Protein AF-A0A7V2RL71-F1 (afdb_monomer_lite)

Foldseek 3Di:
DVVVVDDQQNDFPPVDDLVCRVVPNHHSD

Secondary structure (DSSP, 8-state):
-GGGT--GGG-B-TTS-GGGGGGTTSB--

Structure (mmCIF, N/CA/C/O backbone):
data_AF-A0A7V2RL71-F1
#
_entry.id   AF-A0A7V2RL71-F1
#
loop_
_atom_site.group_PDB
_atom_site.id
_atom_site.type_symbol
_atom_site.label_atom_id
_atom_site.label_alt_id
_atom_site.label_comp_id
_atom_site.label_asym_id
_atom_site.label_entity_id
_atom_site.label_seq_id
_atom_site.pdbx_PDB_ins_code
_atom_site.Cartn_x
_atom_site.Cartn_y
_atom_site.Cartn_z
_atom_site.occupancy
_atom_site.B_iso_or_equiv
_atom_site.auth_seq_id
_atom_site.auth_comp_id
_atom_site.auth_asym_id
_atom_site.auth_atom_id
_atom_site.pdbx_PDB_model_num
ATOM 1 N N . LEU A 1 1 ? -7.409 6.191 1.796 1.00 80.75 1 LEU A N 1
ATOM 2 C CA . LEU A 1 1 ? -8.032 4.848 1.885 1.00 80.75 1 LEU A CA 1
ATOM 3 C C . LEU A 1 1 ? -8.025 4.363 3.326 1.00 80.75 1 LEU A C 1
ATOM 5 O O . LEU A 1 1 ? -9.097 4.126 3.857 1.00 80.75 1 LEU A O 1
ATOM 9 N N . MET A 1 2 ? -6.870 4.371 3.992 1.00 87.25 2 MET A N 1
ATOM 10 C CA . MET A 1 2 ? -6.785 4.057 5.423 1.00 87.25 2 MET A CA 1
ATOM 11 C C . MET A 1 2 ? -7.655 4.940 6.325 1.00 87.25 2 MET A C 1
ATOM 13 O O . MET A 1 2 ? -8.423 4.422 7.122 1.00 87.25 2 MET A O 1
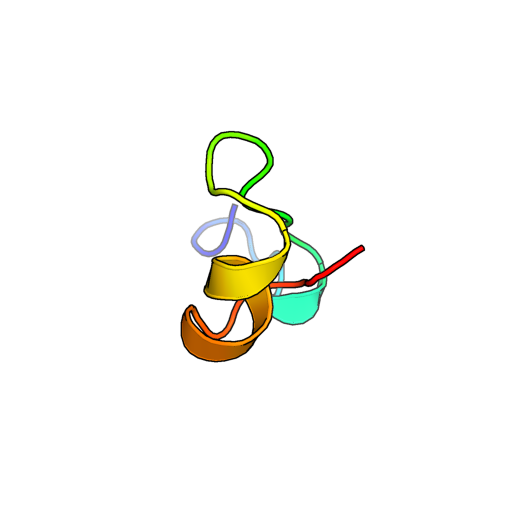ATOM 17 N N . GLU A 1 3 ? -7.628 6.263 6.146 1.00 90.31 3 GLU A N 1
ATOM 18 C CA . GLU A 1 3 ? -8.508 7.180 6.899 1.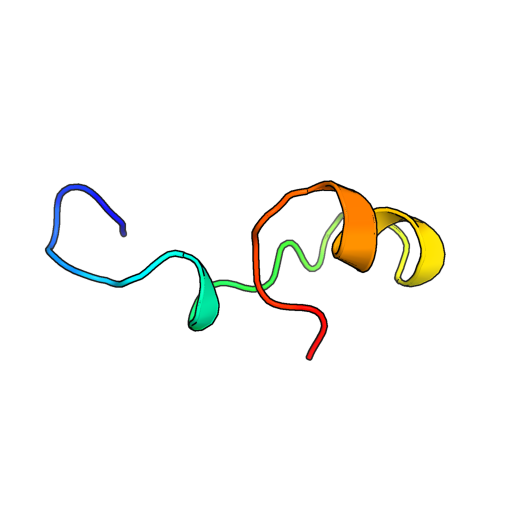00 90.31 3 GLU A CA 1
ATOM 19 C C . GLU A 1 3 ? -10.004 6.967 6.612 1.00 90.31 3 GLU A C 1
ATOM 21 O O . GLU A 1 3 ? -10.858 7.449 7.344 1.00 90.31 3 GLU A O 1
ATOM 26 N N . LYS A 1 4 ? -10.326 6.226 5.545 1.00 90.69 4 LYS A N 1
ATOM 27 C CA . LYS A 1 4 ? -11.690 5.826 5.182 1.00 90.69 4 LYS A CA 1
ATOM 28 C C . LYS A 1 4 ? -12.020 4.394 5.636 1.00 90.69 4 LYS A C 1
ATOM 30 O O . LYS A 1 4 ? -13.046 3.866 5.228 1.00 90.69 4 LYS A O 1
ATOM 35 N N . GLY A 1 5 ? -11.151 3.769 6.436 1.00 92.44 5 GLY A N 1
ATOM 36 C CA . GLY A 1 5 ? -11.335 2.427 6.994 1.00 92.44 5 GLY A CA 1
ATOM 37 C C . GLY A 1 5 ? -10.813 1.270 6.137 1.00 92.44 5 GLY A C 1
ATOM 38 O O . GLY A 1 5 ? -11.018 0.123 6.511 1.00 92.44 5 GLY A O 1
ATOM 39 N N . VAL A 1 6 ? -10.140 1.530 5.011 1.00 91.62 6 VAL A N 1
ATOM 40 C CA . VAL A 1 6 ? -9.578 0.450 4.182 1.00 91.62 6 VAL A CA 1
ATOM 41 C C . VAL A 1 6 ? -8.264 -0.046 4.803 1.00 91.62 6 VAL A C 1
ATOM 43 O O . VAL A 1 6 ? -7.351 0.772 4.984 1.00 91.62 6 VAL A O 1
ATOM 46 N N . PRO A 1 7 ? -8.144 -1.345 5.124 1.00 91.75 7 PRO A N 1
ATOM 47 C CA . PRO A 1 7 ? -6.933 -1.922 5.702 1.00 91.75 7 PRO A CA 1
ATOM 48 C C . PRO A 1 7 ? -5.753 -1.848 4.718 1.00 91.75 7 PRO A C 1
ATOM 50 O O . PRO A 1 7 ? -5.932 -1.747 3.503 1.00 91.75 7 PRO A O 1
ATOM 53 N N . LYS A 1 8 ? -4.516 -1.839 5.232 1.00 88.75 8 LYS A N 1
ATOM 54 C CA . LYS A 1 8 ? -3.315 -1.680 4.385 1.00 88.75 8 LYS A CA 1
ATOM 55 C C . LYS A 1 8 ? -3.109 -2.870 3.454 1.00 88.75 8 LYS A C 1
ATOM 57 O O . LYS A 1 8 ? -2.568 -2.711 2.362 1.00 88.75 8 LYS A O 1
ATOM 62 N N . GLU A 1 9 ? -3.550 -4.036 3.898 1.00 91.44 9 GLU A N 1
ATOM 63 C CA . GLU A 1 9 ? -3.469 -5.313 3.204 1.00 91.44 9 GLU A CA 1
ATOM 64 C C . GLU A 1 9 ? -4.379 -5.367 1.968 1.00 91.44 9 GLU A C 1
ATOM 66 O O . GLU A 1 9 ? -4.175 -6.230 1.128 1.00 91.44 9 GLU A O 1
ATOM 71 N N . ASP A 1 10 ? -5.305 -4.414 1.808 1.00 91.19 10 ASP A N 1
ATOM 72 C CA . ASP A 1 10 ? -6.182 -4.294 0.633 1.00 91.19 10 ASP A CA 1
ATOM 73 C C . ASP A 1 10 ? -5.712 -3.207 -0.356 1.00 91.19 10 ASP A C 1
ATOM 75 O O . ASP A 1 10 ? -6.392 -2.880 -1.330 1.00 91.19 10 ASP A O 1
ATOM 79 N N . ILE A 1 11 ? -4.553 -2.587 -0.109 1.00 90.75 11 ILE A N 1
ATOM 80 C CA . ILE A 1 11 ? -4.021 -1.495 -0.929 1.00 90.75 11 ILE A CA 1
ATOM 81 C C . ILE A 1 11 ? -2.712 -1.953 -1.561 1.00 90.75 11 ILE A C 1
ATOM 83 O O . ILE A 1 11 ? -1.742 -2.200 -0.856 1.00 90.75 11 ILE A O 1
ATOM 87 N N . VAL A 1 12 ? -2.644 -1.992 -2.893 1.00 92.94 12 VAL A N 1
ATOM 88 C CA . VAL A 1 12 ? -1.405 -2.296 -3.628 1.00 92.94 12 VAL A CA 1
ATOM 89 C C . VAL A 1 12 ? -0.746 -1.007 -4.111 1.00 92.94 12 VAL A C 1
ATOM 91 O O . VAL A 1 12 ? -1.337 -0.219 -4.854 1.00 92.94 12 VAL A O 1
ATOM 94 N N . LEU A 1 13 ? 0.528 -0.809 -3.764 1.00 90.56 13 LEU A N 1
ATOM 95 C CA . LEU A 1 13 ? 1.342 0.284 -4.305 1.00 90.56 13 LEU A CA 1
ATOM 96 C C . LEU A 1 13 ? 1.843 -0.070 -5.716 1.00 90.56 13 LEU A C 1
ATOM 98 O O . LEU A 1 13 ? 3.001 -0.437 -5.914 1.00 90.56 13 LEU A O 1
ATOM 102 N N . ALA A 1 14 ? 0.964 0.034 -6.716 1.00 90.00 14 ALA A N 1
ATOM 103 C CA . ALA A 1 14 ? 1.235 -0.414 -8.088 1.00 90.00 14 ALA A CA 1
ATOM 104 C C . ALA A 1 14 ? 2.415 0.308 -8.771 1.00 90.00 14 ALA A C 1
ATOM 106 O O . ALA A 1 14 ? 3.074 -0.276 -9.629 1.00 90.00 1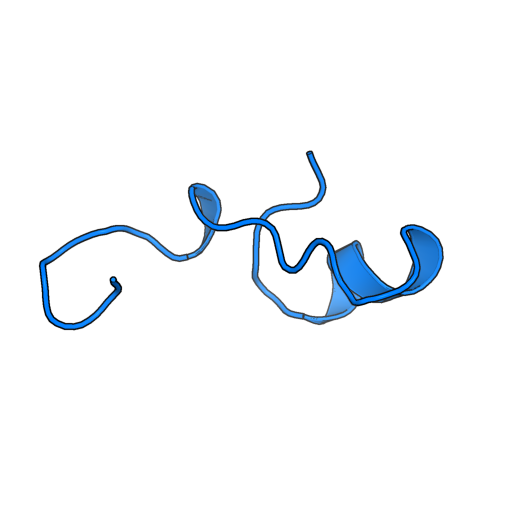4 ALA A O 1
ATOM 107 N N . PHE A 1 15 ? 2.718 1.543 -8.357 1.00 90.31 15 PHE A N 1
ATOM 108 C CA . PHE A 1 15 ? 3.852 2.329 -8.858 1.00 90.31 15 PHE A CA 1
ATOM 109 C C . PHE A 1 15 ? 5.213 1.880 -8.290 1.00 90.31 15 PHE A C 1
ATOM 111 O O . PHE A 1 15 ? 6.256 2.255 -8.823 1.00 90.31 15 PHE A O 1
ATOM 118 N N . GLN A 1 16 ? 5.230 1.085 -7.214 1.00 88.56 16 GLN A N 1
ATOM 119 C CA . GLN A 1 16 ? 6.439 0.433 -6.713 1.00 88.56 16 GLN A CA 1
ATOM 120 C C . GLN A 1 16 ? 6.696 -0.869 -7.476 1.00 88.56 16 GLN A C 1
ATOM 122 O O . GLN A 1 16 ? 5.773 -1.638 -7.775 1.00 88.56 16 GLN A O 1
ATOM 127 N N . SER A 1 17 ? 7.979 -1.138 -7.737 1.00 89.25 17 SER A N 1
ATOM 128 C CA . SER A 1 17 ? 8.422 -2.404 -8.326 1.00 89.25 17 SER A CA 1
ATOM 129 C C . SER A 1 17 ? 7.910 -3.584 -7.486 1.00 89.25 17 SER A C 1
ATOM 131 O O . SER A 1 17 ? 7.988 -3.501 -6.256 1.00 89.25 17 SER A O 1
ATOM 133 N N . PRO A 1 18 ? 7.422 -4.681 -8.103 1.00 88.88 18 PRO A N 1
ATOM 134 C CA . PRO A 1 18 ? 6.873 -5.834 -7.385 1.00 88.88 18 PRO A CA 1
ATOM 135 C C . PRO A 1 18 ? 7.780 -6.346 -6.264 1.00 88.88 18 PRO A C 1
ATOM 137 O O . PRO A 1 18 ? 7.305 -6.633 -5.172 1.00 88.88 18 PRO A O 1
ATOM 140 N N . PHE A 1 19 ? 9.096 -6.346 -6.491 1.00 90.44 19 PHE A N 1
ATOM 141 C CA . PHE A 1 19 ? 10.098 -6.788 -5.518 1.00 90.44 19 PHE A CA 1
ATOM 142 C C . PHE A 1 19 ? 10.153 -5.944 -4.244 1.00 90.44 19 PHE A C 1
ATOM 144 O O . PHE A 1 19 ? 10.593 -6.428 -3.208 1.00 90.44 19 PHE A O 1
ATOM 151 N N . LYS A 1 20 ?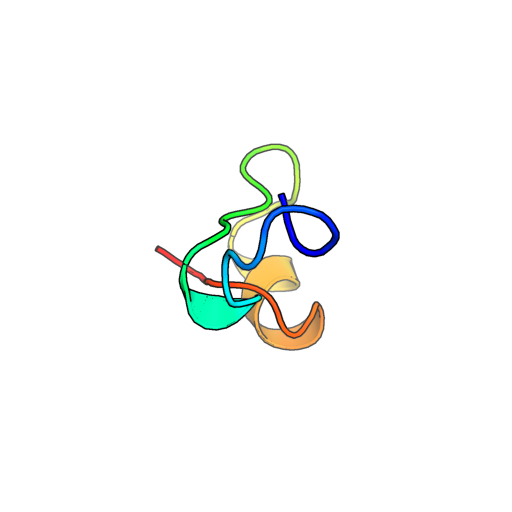 9.729 -4.679 -4.301 1.00 90.44 20 LYS A N 1
ATOM 152 C CA . LYS A 1 20 ? 9.749 -3.777 -3.146 1.00 90.44 20 LYS A CA 1
ATOM 153 C C . LYS A 1 20 ? 8.465 -3.837 -2.328 1.00 90.44 20 LYS A C 1
ATOM 155 O O . LYS A 1 20 ? 8.499 -3.500 -1.149 1.00 90.44 20 LYS A O 1
ATOM 160 N N . ARG A 1 21 ? 7.356 -4.294 -2.917 1.00 89.25 21 ARG A N 1
ATOM 161 C CA . ARG A 1 21 ? 6.029 -4.329 -2.279 1.00 89.25 21 ARG A CA 1
ATOM 162 C C . ARG A 1 21 ? 5.992 -5.106 -0.950 1.00 89.25 21 ARG A C 1
ATOM 164 O O .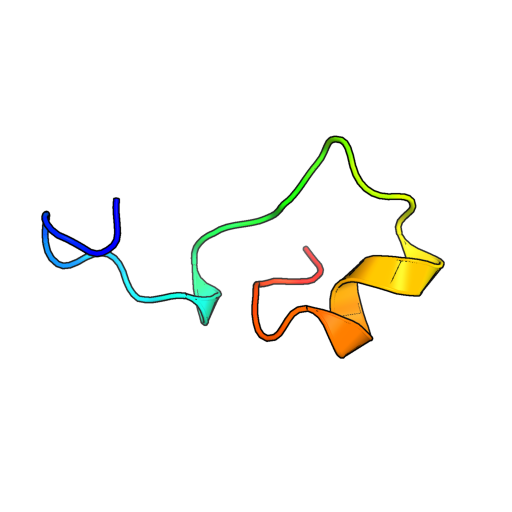 ARG A 1 21 ? 5.414 -4.552 -0.013 1.00 89.25 21 ARG A O 1
ATOM 171 N N . PRO A 1 22 ? 6.668 -6.267 -0.785 1.00 90.94 22 PRO A N 1
ATOM 172 C CA . PRO A 1 22 ? 6.673 -7.000 0.488 1.00 90.94 22 PRO A CA 1
ATOM 173 C C . PRO A 1 22 ? 7.207 -6.195 1.681 1.00 90.94 22 PRO A C 1
ATOM 175 O O . PRO A 1 22 ? 6.849 -6.467 2.820 1.00 90.94 22 PRO A O 1
ATOM 178 N N . TYR A 1 23 ? 8.047 -5.186 1.433 1.00 90.69 23 TYR A N 1
ATOM 179 C CA . TYR A 1 23 ? 8.695 -4.390 2.479 1.00 90.69 23 TYR A CA 1
ATOM 180 C C . TYR A 1 23 ? 7.943 -3.100 2.819 1.00 90.69 23 TYR A C 1
ATOM 182 O O . TYR A 1 23 ? 8.402 -2.314 3.642 1.00 90.69 23 TYR A O 1
ATOM 190 N N . THR A 1 24 ? 6.803 -2.851 2.170 1.00 87.44 24 THR A N 1
ATOM 191 C CA . THR A 1 24 ? 6.037 -1.607 2.346 1.00 87.44 24 THR A CA 1
ATOM 192 C C . THR A 1 24 ? 4.944 -1.716 3.410 1.00 87.44 24 THR A C 1
ATOM 194 O O . THR A 1 24 ? 4.406 -0.694 3.831 1.00 87.44 24 THR A O 1
ATOM 197 N N . GLY A 1 25 ? 4.620 -2.936 3.857 1.00 86.62 25 GLY A N 1
ATOM 198 C CA . GLY A 1 25 ? 3.492 -3.192 4.761 1.00 86.62 25 GLY A CA 1
ATOM 199 C C . GLY A 1 25 ? 2.119 -2.984 4.106 1.00 86.62 25 GLY A C 1
ATOM 200 O O . GLY A 1 25 ? 1.129 -2.832 4.812 1.00 86.62 25 GLY A O 1
ATOM 201 N N . PHE A 1 26 ? 2.087 -2.937 2.773 1.00 91.19 26 PHE A N 1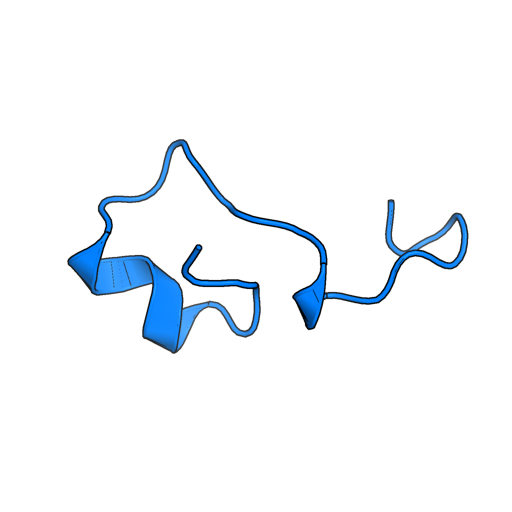
ATOM 202 C CA . PHE A 1 26 ? 0.900 -2.891 1.923 1.00 91.19 26 PHE A CA 1
ATOM 203 C C . PHE A 1 26 ? 0.790 -4.194 1.122 1.00 91.19 26 PHE A C 1
ATOM 205 O O . PHE A 1 26 ? 1.736 -4.990 1.090 1.00 91.19 26 PHE A O 1
ATOM 212 N N . ALA A 1 27 ? -0.342 -4.416 0.456 1.00 91.06 27 ALA A N 1
ATOM 213 C CA . ALA A 1 27 ? -0.543 -5.623 -0.334 1.00 91.06 27 ALA A CA 1
ATOM 214 C C . ALA A 1 27 ? 0.455 -5.738 -1.498 1.00 91.06 27 ALA A C 1
ATOM 216 O O . ALA A 1 27 ? 0.897 -4.757 -2.110 1.00 91.06 27 ALA A O 1
ATOM 217 N N . THR A 1 28 ? 0.812 -6.982 -1.806 1.00 86.81 28 THR A N 1
ATOM 218 C CA . THR A 1 28 ? 1.738 -7.334 -2.890 1.00 86.81 28 THR A CA 1
ATOM 219 C C . THR A 1 28 ? 1.020 -7.550 -4.221 1.00 86.81 28 THR A C 1
ATOM 221 O O . THR A 1 28 ? 1.586 -7.210 -5.271 1.00 86.81 28 THR A O 1
ATOM 224 N N . ALA A 1 29 ? -0.208 -8.068 -4.159 1.00 75.88 29 ALA A N 1
ATOM 225 C CA . ALA A 1 29 ? -1.105 -8.378 -5.265 1.00 75.88 29 ALA A CA 1
ATOM 226 C C . ALA A 1 29 ? -2.559 -8.222 -4.809 1.00 75.88 29 ALA A C 1
ATOM 228 O O . ALA A 1 29 ? -2.803 -8.475 -3.608 1.00 75.88 29 ALA A O 1
#

Radius of gyration: 9.12 Å; chains: 1; bounding box: 22×16×16 Å

pLDDT: mean 89.25, std 3.42, range [75.88, 92.94]

Sequence (29 aa):
LMEKGVPKEDIVLAFQSPFKRPYTGFATA